Protein AF-A0A227J230-F1 (afdb_monomer)

InterPro domains:
  IPR016039 Thiolase-like [G3DSA:3.40.47.10] (1-43)
  IPR016039 Thiolase-like [SSF53901] (2-44)

Solvent-accessible surface area (backbone atoms only — not comparable to full-atom values): 3454 Å² total; per-residue (Å²): 141,81,77,63,93,84,67,89,68,91,78,68,76,101,53,92,75,91,73,85,88,73,53,66,52,77,49,78,46,82,42,87,96,75,50,70,50,75,47,79,47,64,63,87,76,134

Foldseek 3Di:
DDDDDPPPDDPPPDDDDDDPPDFKDKDWDQDPVGDTDIDMDGDDDD

pLDDT: mean 94.15, std 6.8, range [65.06, 98.62]

Sequence (46 aa):
DDPEEGLDIDLVPHTARKVEGMEYAICNSFGFGGTNGSLIFKKFAE

Secondary structure (DSSP, 8-state):
--PPTT--S----SS----TT--EEEEEEEETTTEEEEEEEE----

Nearest PDB structures (foldseek):
  5lnl-assembly3_I  TM=5.185E-01  e=1.772E+00  Haemophilus influenzae
  5lnl-assembly2_F  TM=4.785E-01  e=1.772E+00  Haemophilus influenzae
  5lnl-assembly1_C  TM=5.132E-01  e=3.728E+00  Haemophilus influenzae
  5lnl-assembly3_G  TM=5.002E-01  e=3.989E+00  Haemophilus influenzae
  5lnl-assembly3_H  TM=4.733E-01  e=4.885E+00  Haemophi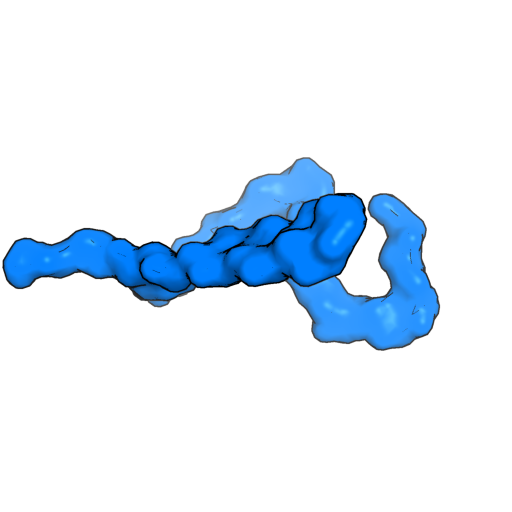lus influenzae

Organism: Vibrio parahaemolyticus (NCBI:txid670)

Structure (mmCIF, N/CA/C/O backbone):
data_AF-A0A227J230-F1
#
_entry.id   AF-A0A227J230-F1
#
loop_
_atom_site.group_PDB
_atom_site.id
_atom_site.type_symbol
_atom_site.label_atom_id
_atom_site.label_alt_id
_atom_site.label_comp_id
_atom_site.label_asym_id
_atom_site.label_entity_id
_atom_site.label_seq_id
_atom_site.pdbx_PDB_ins_code
_atom_site.Cartn_x
_atom_site.Cartn_y
_atom_site.Cartn_z
_atom_site.occupancy
_atom_site.B_iso_or_equiv
_atom_site.auth_seq_id
_atom_site.auth_comp_id
_atom_site.auth_asym_id
_atom_site.auth_atom_id
_atom_site.pdbx_PDB_model_num
ATOM 1 N N . ASP A 1 1 ? 1.394 -3.040 -17.778 1.00 65.06 1 ASP A N 1
ATOM 2 C CA . ASP A 1 1 ? 0.728 -3.778 -18.871 1.00 65.06 1 ASP A CA 1
ATOM 3 C C . ASP A 1 1 ? 1.617 -4.827 -19.514 1.00 65.06 1 ASP A C 1
ATOM 5 O O . ASP A 1 1 ? 1.089 -5.669 -20.221 1.00 65.06 1 ASP A O 1
ATOM 9 N N . ASP A 1 2 ? 2.923 -4.827 -19.227 1.00 81.94 2 ASP A N 1
ATOM 10 C CA . ASP A 1 2 ? 3.853 -5.870 -19.666 1.00 81.94 2 ASP A CA 1
ATOM 11 C C . ASP A 1 2 ? 4.528 -6.494 -18.428 1.00 81.94 2 ASP A C 1
ATOM 13 O O . ASP A 1 2 ? 5.609 -6.059 -18.026 1.00 81.94 2 ASP A O 1
ATOM 17 N N . PRO A 1 3 ? 3.819 -7.361 -17.679 1.00 80.62 3 PRO A N 1
ATOM 18 C CA . PRO A 1 3 ? 4.425 -8.097 -16.574 1.00 80.62 3 PRO A CA 1
ATOM 19 C C . PRO A 1 3 ? 5.472 -9.077 -17.116 1.00 80.62 3 PRO A C 1
ATOM 21 O O . PRO A 1 3 ? 5.282 -9.657 -18.182 1.00 80.62 3 PRO A O 1
ATOM 24 N N . GLU A 1 4 ? 6.560 -9.287 -16.373 1.00 88.50 4 GLU A N 1
ATOM 25 C CA . GLU A 1 4 ? 7.576 -10.276 -16.751 1.00 88.50 4 GLU A CA 1
ATOM 26 C C . GLU A 1 4 ? 6.969 -11.677 -16.927 1.00 88.50 4 GLU A C 1
ATOM 28 O O . GLU A 1 4 ? 6.036 -12.078 -16.221 1.00 88.50 4 GLU A O 1
ATOM 33 N N . GLU A 1 5 ? 7.527 -12.442 -17.866 1.00 85.94 5 GLU A N 1
ATOM 34 C CA . GLU A 1 5 ? 7.142 -13.833 -18.089 1.00 85.94 5 GLU A CA 1
ATOM 35 C C . GLU A 1 5 ? 7.354 -14.649 -16.801 1.00 85.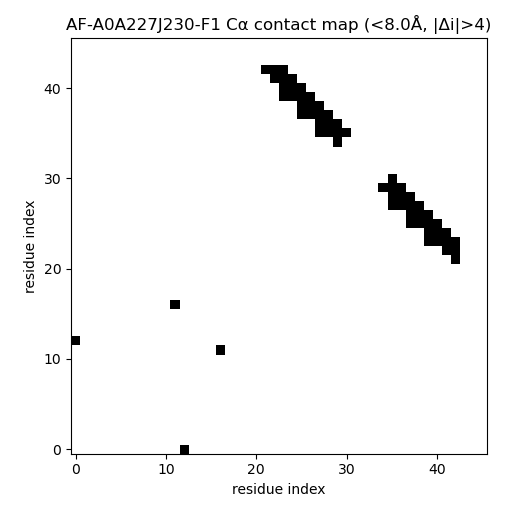94 5 GLU A C 1
ATOM 37 O O . GLU A 1 5 ? 8.450 -14.695 -16.246 1.00 85.94 5 GLU A O 1
ATOM 42 N N . GLY A 1 6 ? 6.286 -15.284 -16.308 1.00 84.38 6 GLY A N 1
ATOM 43 C CA . GLY A 1 6 ? 6.310 -16.050 -15.057 1.00 84.38 6 GLY A CA 1
ATOM 44 C C . GLY A 1 6 ? 5.984 -15.250 -13.789 1.00 84.38 6 GLY A C 1
ATOM 45 O O . GLY A 1 6 ? 6.105 -15.795 -12.692 1.00 84.38 6 GLY A O 1
ATOM 46 N N . LEU A 1 7 ? 5.546 -13.990 -13.904 1.00 88.38 7 LEU A N 1
ATOM 47 C CA . LEU A 1 7 ? 5.067 -13.215 -12.760 1.00 88.38 7 LEU A CA 1
ATOM 48 C C . LEU A 1 7 ? 3.726 -13.762 -12.230 1.00 88.38 7 LEU A C 1
ATOM 50 O O . LEU A 1 7 ? 2.667 -13.481 -12.783 1.00 88.38 7 LEU A O 1
ATOM 54 N N . ASP A 1 8 ? 3.773 -14.501 -11.121 1.00 90.62 8 ASP A N 1
ATOM 55 C CA . ASP A 1 8 ? 2.606 -15.155 -10.496 1.00 90.62 8 ASP A CA 1
ATOM 56 C C . ASP A 1 8 ? 1.978 -14.333 -9.346 1.00 90.62 8 ASP A C 1
ATOM 58 O O . ASP A 1 8 ? 1.383 -14.868 -8.412 1.00 90.62 8 ASP A O 1
ATOM 62 N N . ILE A 1 9 ? 2.145 -1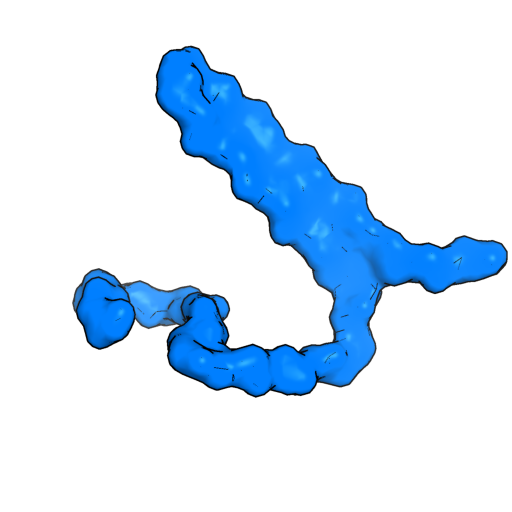3.004 -9.360 1.00 92.12 9 ILE A N 1
ATOM 63 C CA . ILE A 1 9 ? 1.547 -12.106 -8.358 1.00 92.12 9 ILE A CA 1
ATOM 64 C C . ILE A 1 9 ? 0.428 -11.262 -8.963 1.00 92.12 9 ILE A C 1
ATOM 66 O O . ILE A 1 9 ? 0.531 -10.738 -10.071 1.00 92.12 9 ILE A O 1
ATOM 70 N N . ASP A 1 10 ? -0.647 -11.086 -8.200 1.00 93.19 10 ASP A N 1
ATOM 71 C CA . ASP A 1 10 ? -1.788 -10.278 -8.620 1.00 93.19 10 ASP A CA 1
ATOM 72 C C . ASP A 1 10 ? -1.524 -8.784 -8.397 1.00 93.19 10 ASP A C 1
ATOM 74 O O . ASP A 1 10 ? -1.610 -8.274 -7.279 1.00 93.19 10 ASP A O 1
ATOM 78 N N . LEU A 1 11 ? -1.206 -8.077 -9.482 1.00 92.81 11 LEU A N 1
ATOM 79 C CA . LEU A 1 11 ? -0.932 -6.637 -9.475 1.00 92.81 11 LEU A CA 1
ATOM 80 C C . LEU A 1 11 ? -2.190 -5.755 -9.538 1.00 92.81 11 LEU A C 1
ATOM 82 O O . LEU A 1 11 ? -2.063 -4.533 -9.519 1.00 92.81 11 LEU A O 1
ATOM 86 N N . VAL A 1 12 ? -3.391 -6.340 -9.636 1.00 94.31 12 VAL A N 1
ATOM 87 C CA . VAL A 1 12 ? -4.666 -5.608 -9.778 1.00 94.31 12 VAL A CA 1
ATOM 88 C C . VAL A 1 12 ? -4.621 -4.563 -10.920 1.00 94.31 12 VAL A C 1
ATOM 90 O O . VAL A 1 12 ? -4.751 -3.360 -10.682 1.00 94.31 12 VAL A O 1
ATOM 93 N N . PRO A 1 13 ? -4.411 -4.981 -12.185 1.00 93.75 13 PRO A N 1
ATOM 94 C CA . PRO A 1 13 ? -4.191 -4.046 -13.284 1.00 93.75 13 PRO A CA 1
ATOM 95 C C . 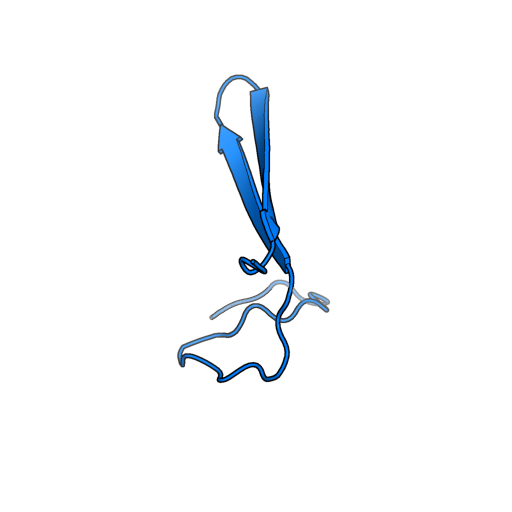PRO A 1 13 ? -5.474 -3.304 -13.701 1.00 93.75 13 PRO A C 1
ATOM 97 O O . PRO A 1 13 ? -6.566 -3.875 -13.740 1.00 93.75 13 PRO A O 1
ATOM 100 N N . HIS A 1 14 ? -5.313 -2.034 -14.089 1.00 95.50 14 HIS A N 1
ATOM 101 C CA . HIS A 1 14 ? -6.297 -1.130 -14.719 1.00 95.50 14 HIS A CA 1
ATOM 102 C C . HIS A 1 14 ? -7.532 -0.724 -13.905 1.00 95.50 14 HIS A C 1
ATOM 104 O O . HIS A 1 14 ? -7.929 0.438 -13.955 1.00 95.50 14 HIS A O 1
ATOM 110 N N . THR A 1 15 ? -8.176 -1.655 -13.202 1.00 97.12 15 THR A N 1
ATOM 111 C CA . THR A 1 15 ? -9.467 -1.426 -12.542 1.00 97.12 15 THR A CA 1
ATOM 112 C C . THR A 1 15 ? -9.396 -1.804 -11.073 1.00 97.12 15 THR A C 1
ATOM 114 O O . THR A 1 15 ? -8.902 -2.872 -10.714 1.00 97.12 15 THR A O 1
ATOM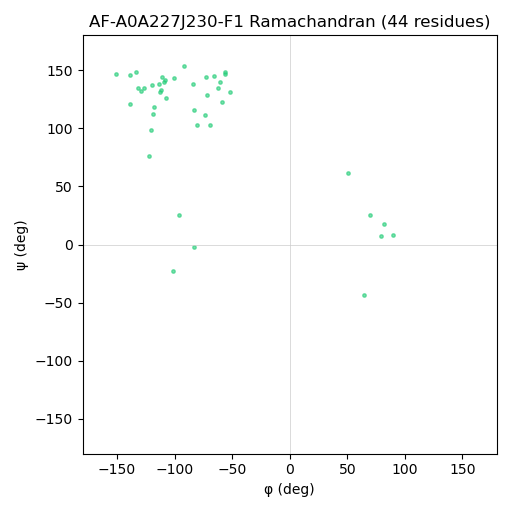 117 N N . ALA A 1 16 ? -9.938 -0.939 -10.217 1.00 97.12 16 ALA A N 1
ATOM 118 C CA . ALA A 1 16 ? -10.046 -1.222 -8.795 1.00 97.12 16 ALA A CA 1
ATOM 119 C C . ALA A 1 16 ? -10.897 -2.477 -8.546 1.00 97.12 16 ALA A C 1
ATOM 121 O O . ALA A 1 16 ? -11.946 -2.674 -9.164 1.00 97.12 16 ALA A O 1
ATOM 122 N N .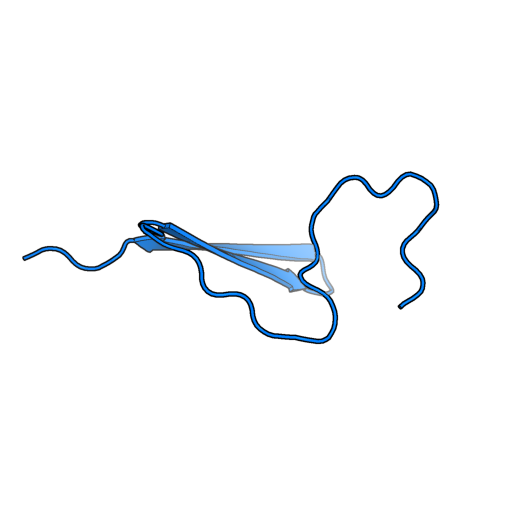 ARG A 1 17 ? -10.468 -3.306 -7.593 1.00 97.31 17 ARG A N 1
ATOM 123 C CA . ARG A 1 17 ? -11.179 -4.518 -7.184 1.00 97.31 17 ARG A CA 1
ATOM 124 C C . ARG A 1 17 ? -11.721 -4.365 -5.768 1.00 97.31 17 ARG A C 1
ATOM 126 O O . ARG A 1 17 ? -10.993 -3.966 -4.863 1.00 97.31 17 ARG A O 1
ATOM 133 N N . LYS A 1 18 ? -12.990 -4.724 -5.564 1.00 97.69 18 LYS A N 1
ATOM 134 C CA . LYS A 1 18 ? -13.562 -4.851 -4.220 1.00 97.69 18 LYS A CA 1
ATOM 135 C C . LYS A 1 18 ? -12.986 -6.097 -3.543 1.00 97.69 18 LYS A C 1
ATOM 137 O O . LYS A 1 18 ? -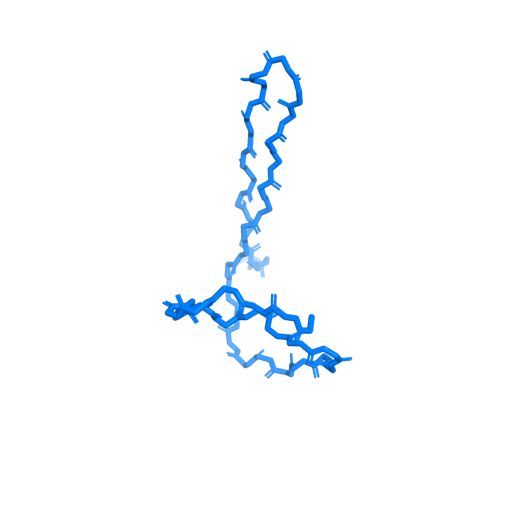13.038 -7.180 -4.120 1.00 97.69 18 LYS A O 1
ATOM 142 N N . VAL A 1 19 ? -12.465 -5.939 -2.330 1.00 97.19 19 VAL A N 1
ATOM 143 C CA . VAL A 1 19 ? -11.956 -7.041 -1.503 1.00 97.19 19 VAL A CA 1
ATOM 144 C C . VAL A 1 19 ? -12.792 -7.098 -0.229 1.00 97.19 19 VAL A C 1
ATOM 146 O O . VAL A 1 19 ? -12.849 -6.127 0.523 1.00 97.19 19 VAL A O 1
ATOM 149 N N . GLU A 1 20 ? -13.474 -8.218 -0.010 1.00 97.31 20 GLU A N 1
ATOM 150 C CA . GLU A 1 20 ? -14.292 -8.442 1.184 1.00 97.31 20 GLU A CA 1
ATOM 151 C C . GLU A 1 20 ? -13.415 -8.949 2.338 1.00 97.31 20 GLU A C 1
ATOM 153 O O . GLU A 1 20 ? -12.551 -9.799 2.136 1.00 97.31 20 GLU A O 1
ATOM 158 N N . GLY A 1 21 ? -13.640 -8.440 3.553 1.00 96.81 21 GLY A N 1
ATOM 159 C CA . GLY A 1 21 ? -12.972 -8.947 4.761 1.00 96.81 21 GLY A CA 1
ATOM 160 C C . GLY A 1 21 ? -11.469 -8.649 4.877 1.00 96.81 21 GLY A C 1
ATOM 161 O O . GLY A 1 21 ? -10.755 -9.395 5.540 1.00 96.81 21 GLY A O 1
ATOM 162 N N . MET A 1 22 ? -10.962 -7.585 4.245 1.00 97.12 22 MET A N 1
ATOM 163 C CA . MET A 1 22 ? -9.558 -7.184 4.400 1.00 97.12 22 MET A CA 1
ATOM 164 C C . MET A 1 22 ? -9.308 -6.546 5.777 1.00 97.12 22 MET A C 1
ATOM 166 O O . MET A 1 22 ? -9.778 -5.444 6.055 1.00 97.12 22 MET A O 1
ATOM 170 N N . GLU A 1 23 ? -8.550 -7.239 6.629 1.00 98.25 23 GLU A N 1
ATOM 171 C CA . GLU A 1 23 ? -8.276 -6.816 8.014 1.00 98.25 23 GLU A CA 1
ATOM 172 C C . GLU A 1 23 ? -6.893 -6.180 8.204 1.00 98.25 23 GLU A C 1
ATOM 174 O O . GLU A 1 23 ? -6.693 -5.411 9.143 1.00 98.25 23 GLU A O 1
ATOM 179 N N . TYR A 1 24 ? -5.944 -6.470 7.313 1.00 98.31 24 TYR A N 1
ATOM 180 C CA . TYR A 1 24 ? -4.580 -5.951 7.370 1.00 98.31 24 TYR A CA 1
ATOM 181 C C . TYR A 1 24 ? -4.135 -5.448 5.999 1.00 98.31 24 TYR A C 1
ATOM 183 O O . TYR A 1 24 ? -4.526 -6.002 4.973 1.00 98.31 24 TYR A O 1
ATOM 191 N N . ALA A 1 25 ? -3.281 -4.429 5.994 1.00 98.25 25 ALA A N 1
ATOM 192 C CA . ALA A 1 25 ? -2.614 -3.929 4.800 1.00 98.25 25 ALA A CA 1
ATOM 193 C C . ALA A 1 25 ? -1.152 -3.602 5.117 1.00 98.25 25 ALA A C 1
ATOM 195 O O . ALA A 1 25 ? -0.836 -3.152 6.220 1.00 98.25 25 ALA A O 1
ATOM 196 N N . ILE A 1 26 ? -0.267 -3.809 4.145 1.00 98.44 26 ILE A N 1
ATOM 197 C CA . ILE A 1 26 ? 1.146 -3.441 4.237 1.00 98.44 26 ILE A CA 1
ATOM 198 C C . ILE A 1 26 ? 1.465 -2.334 3.231 1.00 98.44 26 ILE A C 1
ATOM 200 O O . ILE A 1 26 ? 1.014 -2.373 2.089 1.00 98.44 26 ILE A O 1
ATOM 204 N N . CYS A 1 27 ? 2.250 -1.349 3.661 1.00 98.50 27 CYS A N 1
ATOM 205 C CA . CYS A 1 27 ? 2.805 -0.297 2.817 1.00 98.50 27 CYS A CA 1
ATOM 206 C C . CYS A 1 27 ? 4.331 -0.387 2.871 1.00 98.50 27 CYS A C 1
ATOM 208 O O . CYS A 1 27 ? 4.928 -0.164 3.926 1.00 98.50 27 CYS A O 1
ATOM 210 N N . ASN A 1 28 ? 4.945 -0.748 1.746 1.00 98.25 28 ASN A N 1
ATOM 211 C CA . ASN A 1 28 ? 6.392 -0.890 1.616 1.00 98.25 28 ASN A CA 1
ATOM 212 C C . ASN A 1 28 ? 6.992 0.340 0.936 1.00 98.25 28 ASN A C 1
ATOM 214 O O . ASN A 1 28 ? 6.413 0.881 -0.004 1.00 98.25 28 ASN A O 1
ATOM 218 N N . SER A 1 29 ? 8.181 0.738 1.380 1.00 98.12 29 SER A N 1
ATOM 219 C CA . SER A 1 29 ? 8.985 1.785 0.758 1.00 98.12 29 SER A CA 1
ATOM 220 C C . SER A 1 29 ? 10.453 1.362 0.735 1.00 98.12 29 SER A C 1
ATOM 222 O O . SER A 1 29 ? 11.049 1.102 1.783 1.00 98.12 29 SER A O 1
ATOM 224 N N . PHE A 1 30 ? 11.025 1.283 -0.468 1.00 97.75 30 PHE A N 1
ATOM 225 C CA . PHE A 1 30 ? 12.425 0.922 -0.706 1.00 97.75 30 PHE A CA 1
ATOM 226 C C . PHE A 1 30 ? 13.110 2.083 -1.429 1.00 97.75 30 PHE A C 1
ATOM 228 O O . PHE A 1 30 ? 12.932 2.286 -2.630 1.00 97.75 30 PHE A O 1
ATOM 235 N N . GLY A 1 31 ? 13.826 2.903 -0.665 1.00 97.38 31 GLY A N 1
ATOM 236 C CA . GLY A 1 31 ? 14.429 4.143 -1.134 1.00 97.38 31 GLY A CA 1
ATOM 237 C C . GLY A 1 31 ? 15.862 3.970 -1.632 1.00 97.38 31 GLY A C 1
ATOM 238 O O . GLY A 1 31 ? 16.622 3.113 -1.168 1.00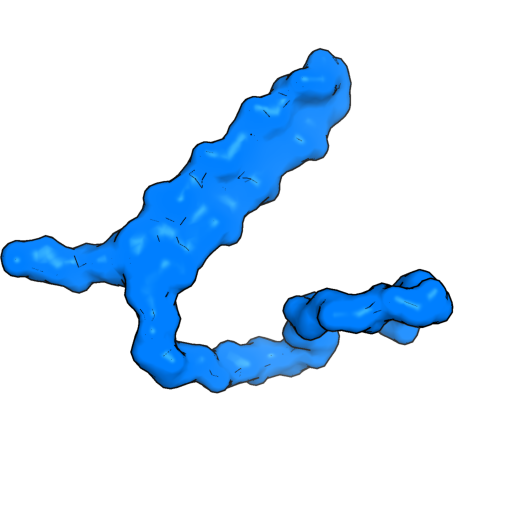 97.38 31 GLY A O 1
ATOM 239 N N . PHE A 1 32 ? 16.268 4.859 -2.542 1.00 97.25 32 PHE A N 1
ATOM 240 C CA . PHE A 1 32 ? 17.669 4.993 -2.937 1.00 97.25 32 PHE A CA 1
ATOM 241 C C . PHE A 1 32 ? 18.569 5.258 -1.723 1.00 97.25 32 PHE A C 1
ATOM 243 O O . PHE A 1 32 ? 18.156 5.870 -0.739 1.00 97.25 32 PHE A O 1
ATOM 250 N N . GLY A 1 33 ? 19.810 4.772 -1.783 1.00 97.25 33 GLY A N 1
ATOM 251 C CA . GLY A 1 33 ? 20.713 4.777 -0.627 1.00 97.25 33 GLY A CA 1
ATOM 252 C C . GLY A 1 33 ? 20.441 3.653 0.381 1.00 97.25 33 GLY A C 1
ATOM 253 O O . GLY A 1 33 ? 21.065 3.633 1.436 1.00 97.25 33 GLY A O 1
ATOM 254 N N . GLY A 1 34 ? 19.545 2.709 0.063 1.00 97.69 34 GLY A N 1
ATOM 255 C CA . GLY A 1 34 ? 19.341 1.480 0.837 1.00 97.69 34 GLY A CA 1
ATOM 256 C C . GLY A 1 34 ? 18.445 1.636 2.067 1.00 97.69 34 GLY A C 1
ATOM 257 O O . GLY A 1 34 ? 18.475 0.788 2.955 1.00 97.69 34 GLY A O 1
ATOM 258 N N . THR A 1 35 ? 17.654 2.710 2.141 1.00 97.44 35 THR A N 1
ATOM 259 C CA . THR A 1 35 ? 16.689 2.905 3.232 1.00 97.44 35 THR A CA 1
ATOM 260 C C . THR A 1 35 ? 15.409 2.139 2.928 1.00 97.44 35 THR A C 1
ATOM 262 O O . THR A 1 35 ? 14.696 2.477 1.986 1.00 97.44 35 THR A O 1
ATOM 265 N N . ASN A 1 36 ? 15.098 1.138 3.750 1.00 98.31 36 ASN A N 1
ATOM 266 C CA . ASN A 1 36 ? 13.937 0.271 3.571 1.00 98.31 36 ASN A CA 1
ATOM 267 C C . ASN A 1 36 ? 13.014 0.371 4.784 1.00 98.31 36 ASN A C 1
ATOM 269 O O . ASN A 1 36 ? 13.482 0.349 5.924 1.00 98.31 36 ASN A O 1
ATOM 273 N N . GLY A 1 37 ? 11.708 0.446 4.545 1.00 98.19 37 GLY A N 1
ATOM 274 C CA . GLY A 1 37 ? 10.709 0.486 5.604 1.00 98.19 37 GLY A CA 1
ATOM 275 C C . GLY A 1 37 ? 9.381 -0.114 5.167 1.00 98.19 37 GLY A C 1
ATOM 276 O O . GLY A 1 37 ? 8.970 0.018 4.015 1.00 98.19 37 GLY A O 1
ATOM 277 N N . SER A 1 38 ? 8.703 -0.744 6.121 1.00 98.56 38 SER A N 1
ATOM 278 C CA . SER A 1 38 ? 7.371 -1.315 5.945 1.00 98.56 38 SER A CA 1
ATOM 279 C C . SER A 1 38 ? 6.479 -0.884 7.100 1.00 98.56 38 SER A C 1
ATOM 281 O O . SER A 1 38 ? 6.883 -0.950 8.261 1.00 98.56 38 SER A O 1
ATOM 283 N N . LEU A 1 39 ? 5.259 -0.463 6.782 1.00 98.62 39 LEU A N 1
ATOM 284 C CA . LEU A 1 39 ? 4.210 -0.174 7.755 1.00 98.62 39 LEU A CA 1
ATOM 28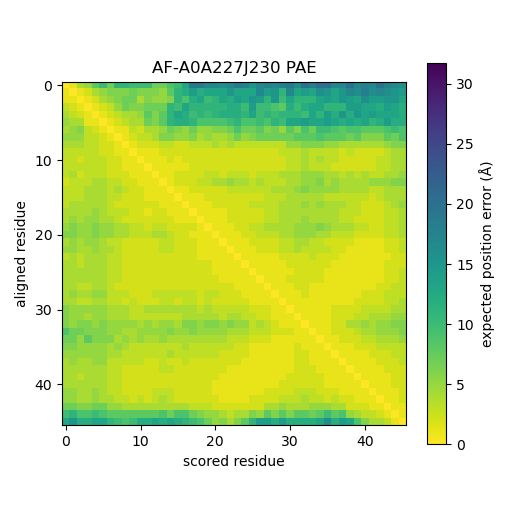5 C C . LEU A 1 39 ? 3.091 -1.197 7.597 1.00 98.62 39 LEU A C 1
ATOM 287 O O . LEU A 1 39 ? 2.619 -1.423 6.484 1.00 98.62 39 LEU A O 1
ATOM 291 N N . ILE A 1 40 ? 2.655 -1.792 8.706 1.00 98.38 40 ILE A N 1
ATOM 292 C CA . ILE A 1 40 ? 1.494 -2.683 8.740 1.00 98.38 40 ILE A CA 1
ATOM 293 C C . ILE A 1 40 ? 0.360 -1.948 9.441 1.00 98.38 40 ILE A C 1
ATOM 295 O O . ILE A 1 40 ? 0.510 -1.483 10.571 1.00 98.38 40 ILE A O 1
ATOM 299 N N . PHE A 1 41 ? -0.781 -1.881 8.771 1.00 98.56 41 PHE A N 1
ATOM 300 C CA . PHE A 1 41 ? -2.019 -1.342 9.306 1.00 98.56 41 PHE A CA 1
ATOM 301 C C . PHE A 1 41 ? -2.987 -2.488 9.556 1.00 98.56 41 PHE A C 1
ATOM 303 O O . PHE A 1 41 ? -3.074 -3.425 8.761 1.00 98.56 41 PHE A O 1
ATOM 310 N N . LYS A 1 42 ? -3.732 -2.392 10.652 1.00 98.31 42 LYS A N 1
ATOM 311 C CA . LYS A 1 42 ? -4.890 -3.235 10.927 1.00 98.31 42 LYS A CA 1
ATOM 312 C C . LYS A 1 42 ? -6.135 -2.366 10.837 1.00 98.31 42 LYS A C 1
ATOM 314 O O . LYS A 1 42 ? -6.107 -1.209 11.261 1.00 98.31 42 LYS A O 1
ATOM 319 N N . LYS A 1 43 ? -7.225 -2.926 10.327 1.00 97.69 43 LYS A N 1
ATOM 320 C CA . LYS A 1 43 ? -8.554 -2.342 10.466 1.00 97.69 43 LYS A CA 1
ATOM 321 C C . LYS A 1 43 ? -8.817 -2.032 11.939 1.00 97.69 43 LYS A C 1
ATOM 323 O O . LYS A 1 43 ? -8.565 -2.857 12.819 1.00 97.69 43 LYS A O 1
ATOM 328 N N . PHE A 1 44 ? -9.278 -0.817 12.198 1.00 96.62 44 PHE A N 1
ATOM 329 C CA . PHE A 1 44 ? -9.580 -0.386 13.552 1.00 96.62 44 PHE A CA 1
ATOM 330 C C . PHE A 1 44 ? -10.705 -1.246 14.144 1.00 96.62 44 PHE A C 1
ATOM 332 O O . PHE A 1 44 ? -11.708 -1.511 13.478 1.00 96.62 44 PHE A O 1
ATOM 339 N N . ALA A 1 45 ? -10.508 -1.677 15.385 1.00 93.00 45 ALA A N 1
ATOM 340 C CA . ALA A 1 45 ? -11.509 -2.314 16.224 1.00 93.00 45 ALA A CA 1
ATOM 341 C C . ALA A 1 45 ? -11.493 -1.571 17.563 1.00 93.00 45 ALA A C 1
ATOM 343 O O . ALA A 1 45 ? -10.405 -1.309 18.081 1.00 93.00 45 ALA A O 1
ATOM 344 N N . GLU A 1 46 ? -12.675 -1.198 18.050 1.00 77.06 46 GLU A N 1
ATOM 345 C CA . GLU A 1 46 ? -12.853 -0.547 19.356 1.00 77.06 46 GLU A CA 1
ATOM 346 C C . GLU A 1 46 ? -12.480 -1.468 20.523 1.00 77.06 46 GLU A C 1
ATOM 348 O O . GLU A 1 46 ? -12.715 -2.697 20.418 1.00 77.06 46 GLU A O 1
#

Mean predicted aligned error: 4.05 Å

Radius of gyration: 14.8 Å; Cα contacts (8 Å, |Δi|>4): 30; chains: 1; bounding box: 35×21×39 Å